Protein AF-A0A1G5Z9L4-F1 (afdb_monomer_lite)

Organism: NCBI:txid279824

Structure (mmCIF, N/CA/C/O backbone):
data_AF-A0A1G5Z9L4-F1
#
_entry.id   AF-A0A1G5Z9L4-F1
#
loop_
_atom_site.group_PDB
_atom_site.id
_atom_site.type_symbol
_atom_site.label_atom_id
_atom_site.label_alt_id
_atom_site.label_comp_id
_atom_site.label_asym_id
_atom_site.label_entity_id
_atom_site.label_seq_id
_atom_site.pdbx_PDB_ins_code
_atom_site.Cartn_x
_atom_site.Cartn_y
_atom_site.Cartn_z
_atom_site.occupancy
_atom_site.B_iso_or_equiv
_atom_site.auth_seq_id
_atom_site.auth_comp_id
_atom_site.auth_asym_id
_atom_site.auth_atom_id
_atom_site.pdbx_PDB_model_num
ATOM 1 N N . MET A 1 1 ? -31.092 -2.046 42.665 1.00 55.62 1 MET A N 1
ATOM 2 C CA . MET A 1 1 ? -31.377 -2.371 41.241 1.00 55.62 1 MET A CA 1
ATOM 3 C C . MET A 1 1 ? -30.703 -1.444 40.218 1.00 55.62 1 MET A C 1
ATOM 5 O O . MET A 1 1 ? -30.375 -1.931 39.145 1.00 55.62 1 MET A O 1
ATOM 9 N N . LYS A 1 2 ? -30.476 -0.149 40.509 1.00 59.75 2 LYS A N 1
ATOM 10 C CA . LYS A 1 2 ? -29.860 0.813 39.564 1.00 59.75 2 LYS A CA 1
ATOM 11 C C . LYS A 1 2 ? -28.371 0.534 39.259 1.00 59.75 2 LYS A C 1
ATOM 13 O O . LYS A 1 2 ? -27.967 0.627 38.109 1.00 59.75 2 LYS A O 1
ATOM 18 N N . SER A 1 3 ? -27.591 0.094 40.251 1.00 68.38 3 SER A N 1
ATOM 19 C CA . SER A 1 3 ? -26.147 -0.181 40.111 1.00 68.38 3 SER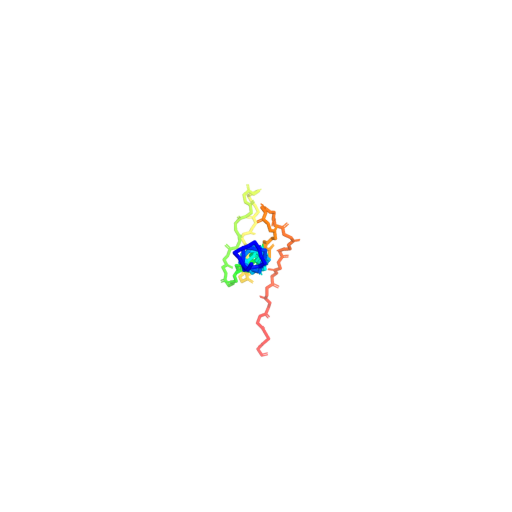 A C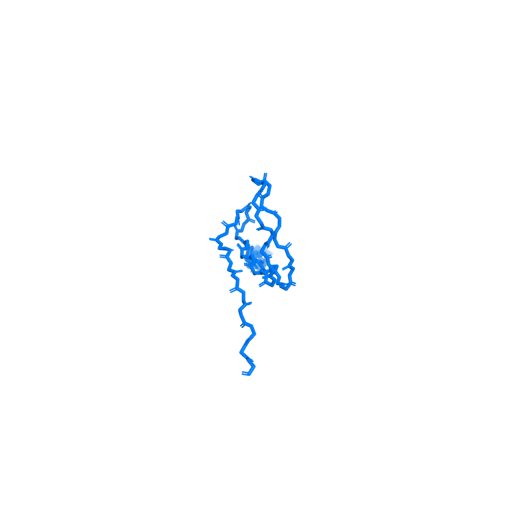A 1
ATOM 20 C C . SER A 1 3 ? -25.811 -1.428 39.282 1.00 68.38 3 SER A C 1
ATOM 22 O O . SER A 1 3 ? -24.848 -1.422 38.526 1.00 68.38 3 SER A O 1
ATOM 24 N N . ARG A 1 4 ? -26.624 -2.491 39.365 1.00 74.94 4 ARG A N 1
ATOM 25 C CA . ARG A 1 4 ? -26.407 -3.723 38.580 1.00 74.94 4 ARG A CA 1
ATOM 26 C C . ARG A 1 4 ? -26.628 -3.502 37.083 1.00 74.94 4 ARG A C 1
ATOM 28 O O . ARG A 1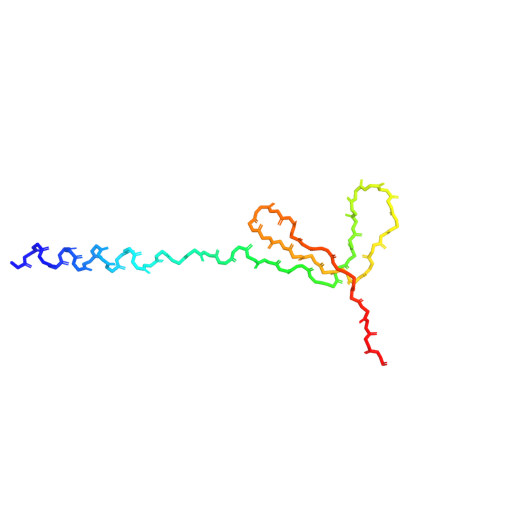 4 ? -25.838 -3.983 36.285 1.00 74.94 4 ARG A O 1
ATOM 35 N N . LYS A 1 5 ? -27.652 -2.723 36.714 1.00 79.38 5 LYS A N 1
ATOM 36 C CA . LYS A 1 5 ? -27.923 -2.360 35.312 1.00 79.38 5 LYS A CA 1
ATOM 37 C C . LYS A 1 5 ? -26.811 -1.488 34.724 1.00 79.38 5 LYS A C 1
ATOM 39 O O . LYS A 1 5 ? -26.453 -1.664 33.568 1.00 79.38 5 LYS A O 1
ATOM 44 N N . PHE A 1 6 ? -26.241 -0.593 35.533 1.00 87.06 6 PHE A N 1
ATOM 45 C CA . PHE A 1 6 ? -25.103 0.234 35.132 1.00 87.06 6 PHE A CA 1
ATOM 46 C C . PHE A 1 6 ? -23.868 -0.614 34.798 1.00 87.06 6 PHE A C 1
ATOM 48 O O . PHE A 1 6 ? -23.245 -0.410 33.761 1.00 87.06 6 PHE A O 1
ATOM 55 N N . LEU A 1 7 ? -23.572 -1.624 35.621 1.00 87.25 7 LEU A N 1
ATOM 56 C CA . LEU A 1 7 ? -22.462 -2.542 35.369 1.00 87.25 7 LEU A CA 1
ATOM 57 C C . LEU A 1 7 ? -22.662 -3.349 34.076 1.00 87.25 7 LEU A C 1
ATOM 59 O O . LEU A 1 7 ? -21.718 -3.527 33.313 1.00 87.25 7 LEU A O 1
ATOM 63 N N . THR A 1 8 ? -23.893 -3.786 33.794 1.00 87.56 8 THR A N 1
ATOM 64 C CA . THR A 1 8 ? -24.222 -4.483 32.540 1.00 87.56 8 THR A CA 1
ATOM 65 C C . THR A 1 8 ? -24.034 -3.586 31.316 1.00 87.56 8 THR A C 1
ATOM 67 O O . THR A 1 8 ? -23.491 -4.035 30.313 1.00 87.56 8 THR A O 1
ATOM 70 N N . ILE A 1 9 ? -24.433 -2.313 31.400 1.00 89.00 9 ILE A N 1
ATOM 71 C CA . ILE A 1 9 ? -24.247 -1.340 30.312 1.00 89.00 9 ILE A CA 1
ATOM 72 C C . ILE A 1 9 ? -22.757 -1.076 30.070 1.00 89.00 9 ILE A C 1
ATOM 74 O O . ILE A 1 9 ? -22.323 -1.050 28.922 1.00 89.00 9 ILE A O 1
ATOM 78 N N . LEU A 1 10 ? -21.965 -0.936 31.135 1.00 88.25 10 LEU A N 1
ATOM 79 C CA . LEU A 1 10 ? -20.522 -0.723 31.029 1.00 88.25 10 LEU A CA 1
ATOM 80 C C . LEU A 1 10 ? -19.813 -1.928 30.393 1.00 88.25 10 LEU A C 1
ATOM 82 O O . LEU A 1 10 ? -18.970 -1.760 29.515 1.00 88.25 10 LEU A O 1
ATOM 86 N N . PHE A 1 11 ? -20.197 -3.142 30.792 1.00 87.38 11 PHE A N 1
ATOM 87 C CA . PHE A 1 11 ? -19.660 -4.374 30.218 1.00 87.38 11 PHE A CA 1
ATOM 88 C C . PHE A 1 11 ? -20.015 -4.514 28.730 1.00 87.38 11 PHE A C 1
ATOM 90 O O . PHE A 1 11 ? -19.168 -4.870 27.913 1.00 87.38 11 PHE A O 1
ATOM 97 N N . PHE A 1 12 ? -21.249 -4.164 28.357 1.00 87.81 12 PHE A N 1
ATOM 98 C CA . PHE A 1 12 ? -21.688 -4.185 26.964 1.00 87.81 12 PHE A CA 1
ATOM 99 C C . PHE A 1 12 ? -20.964 -3.132 26.110 1.00 87.81 12 PHE A C 1
ATOM 101 O O . PHE A 1 12 ? -20.521 -3.441 25.007 1.00 87.81 12 PHE A O 1
ATOM 108 N N . ALA A 1 13 ? -20.753 -1.920 26.631 1.00 86.06 13 ALA A N 1
ATOM 109 C CA . ALA A 1 13 ? -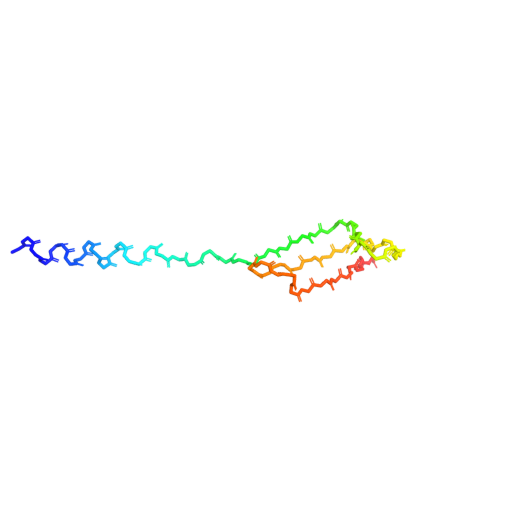20.020 -0.867 25.928 1.00 86.06 13 ALA A CA 1
ATOM 110 C C . ALA A 1 13 ? -18.549 -1.239 25.658 1.00 86.06 13 ALA A C 1
ATOM 112 O O . ALA A 1 13 ? -18.027 -0.932 24.588 1.00 86.06 13 ALA A O 1
ATOM 113 N N . PHE A 1 14 ? -17.895 -1.946 26.585 1.00 83.81 14 PHE A N 1
ATOM 114 C CA . PHE A 1 14 ? -16.516 -2.412 26.404 1.00 83.81 14 PHE A CA 1
ATOM 115 C C . PHE A 1 14 ? -16.396 -3.510 25.333 1.00 83.81 14 PHE A C 1
ATOM 117 O O . PHE A 1 14 ? -15.412 -3.564 24.601 1.00 83.81 14 PHE A O 1
ATOM 124 N N . SER A 1 15 ? -17.429 -4.344 25.166 1.00 82.81 15 SER A N 1
ATOM 125 C CA . SER A 1 15 ? -17.435 -5.421 24.161 1.00 82.81 15 SER A CA 1
ATOM 126 C C . SER A 1 15 ? -17.479 -4.939 22.702 1.00 82.81 15 SER A C 1
ATOM 128 O O . SER A 1 15 ? -17.191 -5.713 21.792 1.00 82.81 15 SER A O 1
ATOM 130 N N . LEU A 1 16 ? -17.797 -3.660 22.463 1.00 81.75 16 LEU A N 1
ATOM 131 C CA . LEU A 1 16 ? -17.873 -3.077 21.118 1.00 81.75 16 LEU A CA 1
ATOM 132 C C . LEU A 1 16 ? -16.510 -2.624 20.568 1.00 81.75 16 LEU A C 1
ATOM 134 O O . LEU A 1 16 ? -16.424 -2.194 19.418 1.00 81.75 16 LEU A O 1
ATOM 138 N N . GLN A 1 17 ? -15.434 -2.733 21.350 1.00 76.75 17 GLN A N 1
ATOM 139 C CA . GLN A 1 17 ? -14.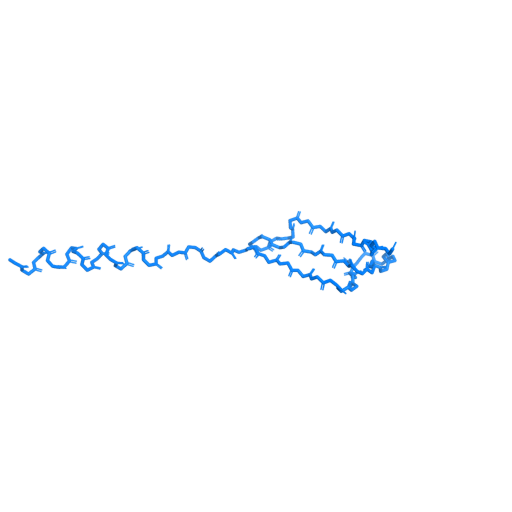084 -2.405 20.895 1.00 76.75 17 GLN A CA 1
ATOM 140 C C . GLN A 1 17 ? -13.480 -3.574 20.101 1.00 76.75 17 GLN A C 1
ATOM 142 O O . GLN A 1 17 ? -12.619 -4.299 20.588 1.00 76.75 17 GLN A O 1
ATOM 147 N N . SER A 1 18 ? -13.931 -3.769 18.860 1.00 74.88 18 SER A N 1
ATOM 148 C CA . SER A 1 18 ? -13.209 -4.625 17.912 1.00 74.88 18 SER A CA 1
ATOM 149 C C . SER A 1 18 ? -12.053 -3.826 17.303 1.00 74.88 18 SER A C 1
ATOM 151 O O . SER A 1 18 ? -12.319 -2.798 16.673 1.00 74.88 18 SER A O 1
ATOM 153 N N . PRO A 1 19 ? -10.780 -4.244 17.458 1.00 75.50 19 PRO A N 1
ATOM 154 C CA . PRO A 1 19 ? -9.695 -3.612 16.725 1.00 75.50 19 PRO A CA 1
ATOM 155 C C . PRO A 1 19 ? -9.978 -3.804 15.237 1.00 75.50 19 PRO A C 1
ATOM 157 O O . PRO A 1 19 ? -10.119 -4.935 14.766 1.00 75.50 19 PRO A O 1
ATOM 160 N N . ALA A 1 20 ? -10.113 -2.702 14.499 1.00 71.69 20 ALA A N 1
ATOM 161 C CA . ALA A 1 20 ? -10.223 -2.775 13.052 1.00 71.69 20 ALA A CA 1
ATOM 162 C C . ALA A 1 20 ? -9.018 -3.570 12.534 1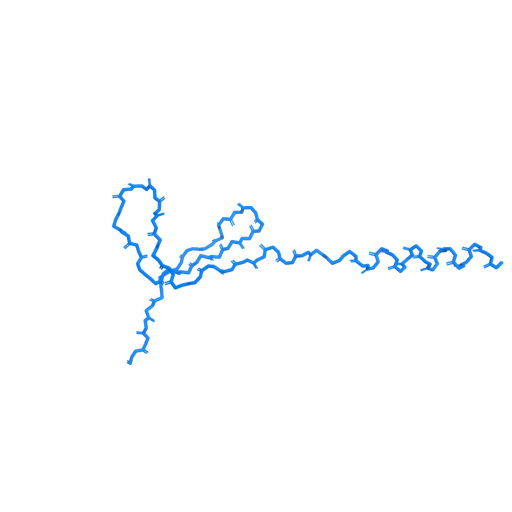.00 71.69 20 ALA A C 1
ATOM 164 O O . ALA A 1 20 ? -7.876 -3.260 12.883 1.00 71.69 20 ALA A O 1
ATOM 165 N N . GLN A 1 21 ? -9.267 -4.621 11.748 1.00 72.31 21 GLN A N 1
ATOM 166 C CA . GLN A 1 21 ? -8.191 -5.363 11.102 1.00 72.31 21 GLN A CA 1
ATOM 167 C C . GLN A 1 21 ? -7.437 -4.389 10.200 1.00 72.31 21 GLN A C 1
ATOM 169 O O . GLN A 1 21 ? -7.889 -4.036 9.115 1.00 72.31 21 GLN A O 1
ATOM 174 N N . ASN A 1 22 ? -6.271 -3.945 10.664 1.00 86.12 22 ASN A N 1
ATOM 175 C CA . ASN A 1 22 ? -5.403 -3.022 9.943 1.00 86.12 22 ASN A CA 1
ATOM 176 C C . ASN A 1 22 ? -4.625 -3.720 8.818 1.00 86.12 22 ASN A C 1
ATOM 178 O O . ASN A 1 22 ? -3.552 -3.261 8.443 1.00 86.12 22 ASN A O 1
ATOM 182 N N . LEU A 1 23 ? -5.153 -4.823 8.286 1.00 91.88 23 LEU A N 1
ATOM 183 C CA . LEU A 1 23 ? -4.583 -5.562 7.173 1.00 91.88 23 LEU A CA 1
ATOM 184 C C . LEU A 1 23 ? -5.287 -5.129 5.887 1.00 91.88 23 LEU A C 1
ATOM 186 O O . LEU A 1 23 ? -6.487 -5.338 5.723 1.00 91.88 23 LEU A O 1
ATOM 190 N N . LYS A 1 24 ? -4.540 -4.523 4.969 1.00 92.06 24 LYS A N 1
ATOM 191 C CA . LYS A 1 24 ? -5.043 -4.050 3.676 1.00 92.06 24 LYS A CA 1
ATOM 192 C C . LYS A 1 24 ? -4.217 -4.663 2.554 1.00 92.06 24 LYS A C 1
ATOM 194 O O . LYS A 1 24 ? -3.015 -4.861 2.705 1.00 92.06 24 LYS A O 1
ATOM 199 N N . ALA A 1 25 ? -4.861 -4.925 1.422 1.00 93.62 25 ALA A N 1
ATOM 200 C CA . ALA A 1 25 ? -4.197 -5.366 0.203 1.00 93.62 25 ALA A CA 1
ATOM 201 C C . ALA A 1 25 ? -4.454 -4.357 -0.922 1.00 93.62 25 ALA A C 1
ATOM 203 O O . ALA A 1 25 ? -5.604 -4.028 -1.209 1.00 93.62 25 ALA A O 1
ATOM 204 N N . LEU A 1 26 ? -3.391 -3.881 -1.567 1.00 94.00 26 LEU A N 1
ATOM 205 C CA . LEU A 1 26 ? -3.457 -3.088 -2.796 1.00 94.00 26 LEU A CA 1
ATOM 206 C C . LEU A 1 26 ? -3.082 -4.011 -3.954 1.00 94.00 26 LEU A C 1
ATOM 208 O O . LEU A 1 26 ? -1.954 -4.497 -3.989 1.00 94.00 26 LEU A O 1
ATOM 212 N N . VAL A 1 27 ? -4.020 -4.300 -4.860 1.00 94.00 27 VAL A N 1
ATOM 213 C CA . VAL A 1 27 ? -3.872 -5.359 -5.876 1.00 94.00 27 VAL A CA 1
ATOM 214 C C . VAL A 1 27 ? -3.974 -4.820 -7.303 1.00 94.00 27 VAL A C 1
ATOM 216 O O . VAL A 1 27 ? -4.757 -3.915 -7.578 1.00 94.00 27 VAL A O 1
ATOM 219 N N . GLY A 1 28 ? -3.203 -5.407 -8.223 1.00 89.12 28 GLY A N 1
ATOM 220 C CA . GLY A 1 28 ? -3.346 -5.200 -9.672 1.00 89.12 28 GLY A CA 1
ATOM 221 C C . GLY A 1 28 ? -2.726 -3.911 -10.224 1.00 89.12 28 GLY A C 1
ATOM 222 O O . GLY A 1 28 ? -2.811 -3.666 -11.425 1.00 89.12 28 GLY A O 1
ATOM 223 N N . GLY A 1 29 ? -2.086 -3.100 -9.380 1.00 92.38 29 GLY A N 1
ATOM 224 C CA . GLY A 1 29 ? -1.395 -1.879 -9.795 1.00 92.38 29 GLY A CA 1
ATOM 225 C C . GLY A 1 29 ? 0.006 -2.121 -10.366 1.00 92.38 29 GLY A C 1
ATOM 226 O O . GLY A 1 29 ? 0.519 -3.243 -10.382 1.00 92.38 29 GLY A O 1
ATOM 227 N N . THR A 1 30 ? 0.644 -1.034 -10.802 1.00 94.88 30 THR A N 1
ATOM 228 C CA . THR A 1 30 ? 2.090 -0.993 -11.067 1.00 94.88 30 THR A CA 1
ATOM 229 C C . THR A 1 30 ? 2.780 -0.343 -9.872 1.00 94.88 30 THR A C 1
ATOM 231 O O . THR A 1 30 ? 2.466 0.799 -9.542 1.00 94.88 30 THR A O 1
ATOM 234 N N . LEU A 1 31 ? 3.701 -1.050 -9.219 1.00 94.94 31 LEU A N 1
ATOM 235 C CA . LEU A 1 31 ? 4.493 -0.501 -8.125 1.00 94.94 31 LEU A CA 1
ATOM 236 C C . LEU A 1 31 ? 5.638 0.358 -8.673 1.00 94.94 31 LEU A C 1
ATOM 238 O O . LEU A 1 31 ? 6.490 -0.121 -9.425 1.00 94.94 31 LEU A O 1
ATOM 242 N N . ILE A 1 32 ? 5.649 1.616 -8.239 1.00 95.75 32 ILE A N 1
ATOM 243 C CA . ILE A 1 32 ? 6.769 2.549 -8.350 1.00 95.75 32 ILE A CA 1
ATOM 244 C C . ILE A 1 32 ? 7.382 2.655 -6.951 1.00 95.75 32 ILE A C 1
ATOM 246 O O . ILE A 1 32 ? 6.731 3.155 -6.038 1.00 95.75 32 ILE A O 1
ATOM 250 N N . ASP A 1 33 ? 8.592 2.130 -6.768 1.00 91.50 33 ASP A N 1
ATOM 251 C CA . ASP A 1 33 ? 9.226 1.969 -5.449 1.00 91.50 33 ASP A CA 1
ATOM 252 C C . ASP A 1 33 ? 9.948 3.226 -4.932 1.00 91.50 33 ASP A C 1
ATOM 254 O O . ASP A 1 33 ? 10.303 3.291 -3.759 1.00 91.50 33 ASP A O 1
ATOM 258 N N . GLY A 1 34 ? 10.155 4.224 -5.795 1.00 95.12 34 GLY A N 1
ATOM 259 C CA . GLY A 1 34 ? 10.860 5.463 -5.466 1.00 95.12 34 GLY A CA 1
ATOM 260 C C . GLY A 1 34 ? 12.391 5.376 -5.520 1.00 95.12 34 GLY A C 1
ATOM 261 O O . GLY A 1 34 ? 13.043 6.388 -5.286 1.00 95.12 34 GLY A O 1
ATOM 262 N N . PHE A 1 35 ? 12.979 4.228 -5.882 1.00 95.75 35 PHE A N 1
ATOM 263 C CA . PHE A 1 35 ? 14.438 4.034 -5.968 1.00 95.75 35 PHE A CA 1
ATOM 264 C C . PHE A 1 35 ? 14.999 4.180 -7.393 1.00 95.75 35 PHE A C 1
ATOM 266 O O . PHE A 1 35 ? 16.183 3.949 -7.627 1.00 95.75 35 PHE A O 1
ATOM 273 N N . GLY A 1 36 ? 14.158 4.559 -8.360 1.00 95.12 36 GLY A N 1
ATOM 274 C CA . GLY A 1 36 ? 14.549 4.701 -9.768 1.00 95.12 36 GLY A CA 1
ATOM 275 C C . GLY A 1 36 ? 14.694 3.370 -10.515 1.00 95.12 36 GLY A C 1
ATOM 276 O O . GLY A 1 36 ? 15.236 3.345 -11.619 1.00 95.12 36 GLY A O 1
ATOM 277 N N . GLY A 1 37 ? 14.220 2.266 -9.927 1.00 94.25 37 GLY A N 1
ATOM 278 C CA . GLY A 1 37 ? 14.200 0.948 -10.553 1.00 94.25 37 GLY A CA 1
ATOM 279 C C . GLY A 1 37 ? 13.145 0.808 -11.656 1.00 94.25 37 GLY A C 1
ATOM 280 O O . GLY A 1 37 ? 12.327 1.695 -11.907 1.00 94.25 37 GLY A O 1
ATOM 281 N N . THR A 1 38 ? 13.143 -0.348 -12.325 1.00 95.81 38 THR A N 1
ATOM 282 C CA . THR A 1 38 ? 12.114 -0.668 -13.328 1.00 95.81 38 THR A CA 1
ATOM 283 C C . THR A 1 38 ? 10.761 -0.913 -12.640 1.00 95.81 38 THR A C 1
ATOM 285 O O . THR A 1 38 ? 10.705 -1.746 -11.735 1.00 95.81 38 THR A O 1
ATOM 288 N N . PRO A 1 39 ? 9.659 -0.265 -13.075 1.00 95.88 39 PRO A N 1
ATOM 289 C CA . PRO A 1 39 ? 8.330 -0.472 -12.497 1.00 95.88 39 PRO A CA 1
ATOM 290 C C . PRO A 1 39 ? 7.871 -1.937 -12.486 1.00 95.88 39 PRO A C 1
ATOM 292 O O . PRO A 1 39 ? 7.962 -2.632 -13.503 1.00 95.88 39 PRO A O 1
ATOM 295 N N . ILE A 1 40 ? 7.295 -2.392 -11.368 1.00 93.81 40 ILE A N 1
ATOM 296 C CA . ILE A 1 40 ? 6.800 -3.770 -11.216 1.00 93.81 40 ILE A CA 1
ATOM 297 C C . ILE A 1 40 ? 5.307 -3.800 -11.543 1.00 93.81 40 ILE A C 1
ATOM 299 O O . ILE A 1 40 ? 4.504 -3.154 -10.881 1.00 93.81 40 ILE A O 1
ATOM 303 N N . ARG A 1 41 ? 4.911 -4.542 -12.581 1.00 93.62 41 ARG A N 1
ATOM 304 C CA . ARG A 1 41 ? 3.501 -4.663 -12.998 1.00 93.62 41 ARG A CA 1
ATOM 305 C C . ARG A 1 41 ? 2.769 -5.752 -12.216 1.00 93.62 41 ARG A C 1
ATOM 307 O O . ARG A 1 41 ? 3.379 -6.755 -11.851 1.00 93.62 41 ARG A O 1
ATOM 314 N N . ASN A 1 42 ? 1.450 -5.604 -12.077 1.00 93.31 42 ASN A N 1
ATOM 315 C CA . ASN A 1 42 ? 0.565 -6.553 -11.388 1.00 93.31 42 ASN A CA 1
ATOM 316 C C . ASN A 1 42 ? 1.030 -6.841 -9.953 1.00 93.31 42 ASN A C 1
ATOM 318 O O . ASN A 1 42 ? 1.084 -7.992 -9.509 1.00 93.31 42 ASN A O 1
ATOM 322 N N . SER A 1 43 ? 1.417 -5.782 -9.247 1.00 94.31 43 SER A N 1
ATOM 323 C CA . SER A 1 43 ? 1.890 -5.877 -7.874 1.00 94.31 43 SER A CA 1
ATOM 324 C C . SER A 1 43 ? 0.734 -6.073 -6.898 1.00 94.31 43 SER A C 1
ATOM 326 O O . SER A 1 43 ? -0.381 -5.585 -7.102 1.00 94.31 43 SER A O 1
ATOM 328 N N . VAL A 1 44 ? 1.036 -6.779 -5.812 1.00 95.19 44 VAL A N 1
ATOM 329 C CA . VAL A 1 44 ? 0.203 -6.889 -4.617 1.00 95.19 44 VAL A CA 1
ATOM 330 C C . VAL A 1 44 ? 1.012 -6.384 -3.432 1.00 95.19 44 VAL A C 1
ATOM 332 O O . VAL A 1 44 ? 2.114 -6.872 -3.184 1.00 95.19 44 VAL A O 1
ATOM 335 N N . ILE A 1 45 ? 0.470 -5.412 -2.705 1.00 95.31 45 ILE A N 1
ATOM 336 C CA . ILE A 1 45 ? 1.089 -4.845 -1.504 1.00 95.31 45 ILE A CA 1
ATOM 337 C C . ILE A 1 45 ? 0.195 -5.175 -0.321 1.00 95.31 45 ILE A C 1
ATOM 339 O O . ILE A 1 45 ? -0.980 -4.812 -0.319 1.00 95.31 45 ILE A O 1
ATOM 343 N N . ILE A 1 46 ? 0.756 -5.843 0.681 1.00 95.19 46 ILE A N 1
ATOM 344 C CA . ILE A 1 46 ? 0.096 -6.089 1.959 1.00 95.19 46 ILE A CA 1
ATOM 345 C C . ILE A 1 46 ? 0.572 -5.030 2.947 1.00 95.19 46 ILE A C 1
ATOM 347 O O . ILE A 1 46 ? 1.765 -4.941 3.232 1.00 95.19 46 ILE A O 1
ATOM 351 N N . VAL A 1 47 ? -0.360 -4.239 3.466 1.00 94.50 47 VAL A N 1
ATOM 352 C CA . VAL A 1 47 ? -0.127 -3.216 4.490 1.00 94.50 47 VAL A CA 1
ATOM 353 C C . VAL A 1 47 ? -0.720 -3.720 5.796 1.00 94.50 47 VAL A C 1
ATOM 355 O O . VAL A 1 47 ? -1.877 -4.134 5.819 1.00 94.50 47 VAL A O 1
ATOM 358 N N . GLU A 1 48 ? 0.066 -3.698 6.867 1.00 92.88 48 GLU A N 1
ATOM 359 C CA . GLU A 1 48 ? -0.379 -4.047 8.214 1.00 92.88 48 GLU A CA 1
ATOM 360 C C . GLU A 1 48 ? -0.060 -2.893 9.165 1.00 92.88 48 GLU A C 1
ATOM 362 O O . GLU A 1 48 ? 1.100 -2.532 9.366 1.00 92.88 48 GLU A O 1
ATOM 367 N N . GLY A 1 49 ? -1.103 -2.284 9.731 1.00 89.44 49 GLY A N 1
ATOM 368 C CA . GLY A 1 49 ? -0.951 -1.066 10.523 1.00 89.44 49 GLY A CA 1
ATOM 369 C C . GLY A 1 49 ? -0.460 0.091 9.657 1.00 89.44 49 GLY A C 1
ATOM 370 O O . GLY A 1 49 ? -1.108 0.462 8.678 1.00 89.44 49 GLY A O 1
ATOM 371 N N . GLU A 1 50 ? 0.686 0.647 10.033 1.00 89.25 50 GLU A N 1
ATOM 372 C CA . GLU A 1 50 ? 1.328 1.779 9.354 1.00 89.25 50 GLU A CA 1
ATOM 373 C C . GLU A 1 50 ? 2.435 1.339 8.381 1.00 89.25 50 GLU A C 1
ATOM 375 O O . GLU A 1 50 ? 3.011 2.167 7.679 1.00 89.25 50 GLU A O 1
ATOM 380 N N . GLY A 1 51 ? 2.741 0.037 8.328 1.00 90.75 51 GLY A N 1
ATOM 381 C CA . GLY A 1 51 ? 3.869 -0.506 7.577 1.00 90.75 51 GLY A CA 1
ATOM 382 C C . GLY A 1 51 ? 3.462 -1.378 6.393 1.00 90.75 51 GLY A C 1
ATOM 383 O O . GLY A 1 51 ? 2.399 -2.003 6.368 1.00 90.75 51 GLY A O 1
ATOM 384 N N . ILE A 1 52 ? 4.361 -1.473 5.413 1.00 93.50 52 ILE A N 1
ATOM 385 C CA . ILE A 1 52 ? 4.276 -2.483 4.355 1.00 93.50 52 ILE A CA 1
ATOM 386 C C . ILE A 1 52 ? 4.809 -3.799 4.921 1.00 93.50 52 ILE A C 1
ATOM 388 O O . ILE A 1 52 ? 5.962 -3.882 5.334 1.00 93.50 52 ILE A O 1
ATOM 392 N N . LYS A 1 53 ? 3.970 -4.834 4.917 1.00 92.06 53 LYS A N 1
ATOM 393 C CA . LYS A 1 53 ? 4.328 -6.179 5.372 1.00 92.06 53 LYS A CA 1
ATOM 394 C C . LYS A 1 53 ? 4.987 -6.993 4.263 1.00 92.06 53 LYS A C 1
ATOM 396 O O . LYS A 1 53 ? 5.978 -7.671 4.507 1.00 92.06 53 LYS A O 1
ATOM 401 N N . VAL A 1 54 ? 4.416 -6.961 3.055 1.00 90.69 54 VAL A N 1
ATOM 402 C CA . VAL A 1 54 ? 4.875 -7.772 1.914 1.00 90.69 54 VAL A CA 1
ATOM 403 C C . VAL A 1 54 ? 4.601 -7.049 0.598 1.00 90.69 54 VAL A C 1
ATOM 405 O O . VAL A 1 54 ? 3.545 -6.441 0.427 1.00 90.69 54 VAL A O 1
ATOM 408 N N . VAL A 1 55 ? 5.522 -7.189 -0.355 1.00 87.38 55 VAL A N 1
ATOM 409 C CA . VAL A 1 55 ? 5.328 -6.841 -1.767 1.00 87.38 55 VAL A CA 1
ATOM 410 C C . VAL A 1 55 ? 5.484 -8.107 -2.610 1.00 87.38 55 VAL A C 1
ATOM 412 O O . VAL A 1 55 ? 6.476 -8.818 -2.476 1.00 87.38 55 VAL A O 1
ATOM 415 N N . LEU A 1 56 ? 4.513 -8.393 -3.477 1.00 88.19 56 LEU A N 1
ATOM 416 C CA . LEU A 1 56 ? 4.503 -9.555 -4.369 1.00 88.19 56 LEU A CA 1
ATOM 417 C C . LEU A 1 56 ? 4.237 -9.120 -5.811 1.00 88.19 56 LEU A C 1
ATOM 419 O O . LEU A 1 56 ? 3.514 -8.155 -6.057 1.00 88.19 56 LEU A O 1
ATOM 423 N N . GLN A 1 57 ? 4.763 -9.878 -6.770 1.00 88.38 57 GLN A N 1
ATOM 424 C CA . GLN A 1 57 ? 4.369 -9.782 -8.173 1.00 88.38 57 GLN A CA 1
ATOM 425 C C . GLN A 1 57 ? 3.473 -10.969 -8.521 1.00 88.38 57 GLN A C 1
ATOM 427 O O . GLN A 1 57 ? 3.850 -12.120 -8.297 1.00 88.38 57 GLN A O 1
ATOM 432 N N . VAL A 1 58 ? 2.302 -10.705 -9.101 1.00 84.31 58 VAL A N 1
ATOM 433 C CA . VAL A 1 58 ? 1.390 -11.768 -9.530 1.00 84.31 58 VAL A CA 1
ATOM 434 C C . VAL A 1 58 ? 1.633 -12.087 -10.999 1.00 84.31 58 VAL A C 1
ATOM 436 O O . VAL A 1 58 ? 1.585 -11.210 -11.865 1.00 84.31 58 VAL A O 1
ATOM 439 N N . LYS A 1 59 ? 1.866 -13.367 -11.292 1.00 82.12 59 LYS A N 1
ATOM 440 C CA . LYS A 1 59 ? 1.831 -13.894 -12.658 1.00 82.12 59 LYS A CA 1
ATOM 441 C C . LYS A 1 59 ? 0.434 -14.431 -12.933 1.00 82.12 59 LYS A C 1
ATOM 443 O O . LYS A 1 59 ? -0.102 -15.203 -12.142 1.00 82.12 59 LYS A O 1
ATOM 448 N N . LYS A 1 60 ? -0.153 -14.026 -14.058 1.00 77.06 60 LYS A N 1
ATOM 449 C CA . LYS A 1 60 ? -1.382 -14.645 -14.553 1.00 77.06 60 LYS A CA 1
ATOM 450 C C . LYS A 1 60 ? -1.041 -16.074 -14.979 1.00 77.06 60 LYS A C 1
ATOM 452 O O . LYS A 1 60 ? -0.164 -16.254 -15.818 1.00 77.06 60 LYS A O 1
ATOM 457 N N . LEU A 1 61 ? -1.706 -17.061 -14.388 1.00 74.19 61 LEU A N 1
ATOM 458 C CA . LEU A 1 61 ? -1.729 -18.420 -14.920 1.00 74.19 61 LEU A CA 1
ATOM 459 C C . LEU A 1 61 ? -2.718 -18.399 -16.088 1.00 74.19 61 LEU A C 1
ATOM 461 O O . LEU A 1 61 ? -3.904 -18.135 -15.888 1.00 74.19 61 LEU A O 1
ATOM 465 N N . SER A 1 62 ? -2.190 -18.530 -17.299 1.00 71.75 62 SER A N 1
ATOM 466 C CA . SER A 1 62 ? -2.943 -18.672 -18.548 1.00 71.75 62 SER A CA 1
ATOM 467 C C . SER A 1 62 ? -2.990 -20.129 -18.958 1.00 71.75 62 SER A C 1
ATOM 469 O O . SER A 1 62 ? -1.904 -20.747 -18.876 1.00 71.75 62 SER A O 1
#

Secondary structure (DSSP, 8-state):
-HHHHHHHHHHHHHHT-PPP--EEEEEEEEE--SSS-PPEEEEEEEEETTEEEEEEEPPP--

Sequence (62 aa):
MKSRKFLTILFFAFSLQSPAQNLKALVGGTLIDGFGGTPIRNSVIIVEGEGIKVVLQVKKLS

Radius of gyration: 21.89 Å; chains: 1; bounding box: 46×24×60 Å

pLDDT: mean 86.89, std 9.12, range [55.62, 95.88]

Foldseek 3Di:
DVVVVVVVVVVVVVVPPDPDQQWDKDFQAWDDPVPPDDIAGGWIWIGGHPDTPDIDHDDDDD